Protein AF-A0A392V955-F1 (afdb_monomer)

Structure (mmCIF, N/CA/C/O backbone):
data_AF-A0A392V955-F1
#
_entry.id   AF-A0A392V955-F1
#
loop_
_atom_site.group_PDB
_atom_site.id
_atom_site.type_symbol
_atom_site.label_atom_id
_atom_site.label_alt_id
_atom_site.label_comp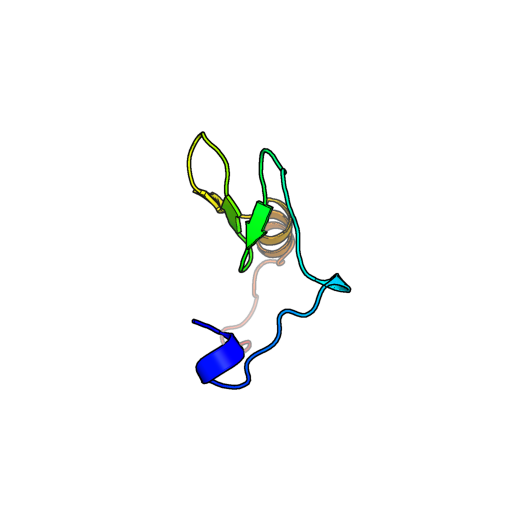_id
_atom_site.label_asym_id
_atom_site.label_entity_id
_atom_site.label_seq_id
_atom_site.pdbx_PDB_ins_code
_atom_site.Cartn_x
_atom_site.Cartn_y
_atom_site.Cartn_z
_atom_site.occupancy
_atom_site.B_iso_or_equiv
_atom_site.auth_seq_id
_atom_site.auth_comp_id
_atom_site.auth_asym_id
_atom_site.auth_atom_id
_atom_site.pdbx_PDB_model_num
ATOM 1 N N . MET A 1 1 ? -8.471 -10.239 16.754 1.00 76.56 1 MET A N 1
ATOM 2 C CA . MET A 1 1 ? -8.665 -8.996 15.957 1.00 76.56 1 MET A CA 1
ATOM 3 C C . MET A 1 1 ? -7.638 -7.921 16.356 1.00 76.56 1 MET A C 1
ATOM 5 O O . MET A 1 1 ? -7.161 -7.979 17.480 1.00 76.56 1 MET A O 1
ATOM 9 N N . LEU A 1 2 ? -7.274 -6.946 15.500 1.00 92.81 2 LEU A N 1
ATOM 10 C CA . LEU A 1 2 ? -6.214 -5.934 15.779 1.00 92.81 2 LEU A CA 1
ATOM 11 C C . LEU A 1 2 ? -6.324 -5.260 17.166 1.00 92.81 2 LEU A C 1
ATOM 13 O O . LEU A 1 2 ? -5.321 -5.091 17.861 1.00 92.81 2 LEU A O 1
ATOM 17 N N . GLN A 1 3 ? -7.550 -4.962 17.601 1.00 92.50 3 GLN A N 1
ATOM 18 C CA . GLN A 1 3 ? -7.848 -4.346 18.897 1.00 92.50 3 GLN A CA 1
ATOM 19 C C . GLN A 1 3 ? -7.465 -5.221 20.105 1.00 92.50 3 GLN A C 1
ATOM 21 O O . GLN A 1 3 ? -6.975 -4.693 21.098 1.00 92.50 3 GLN A O 1
ATOM 26 N N . GLU A 1 4 ? -7.587 -6.551 20.022 1.00 96.62 4 GLU A N 1
ATOM 27 C CA . GLU A 1 4 ? -7.159 -7.472 21.096 1.00 96.62 4 GLU A CA 1
ATOM 28 C C . GLU A 1 4 ? -5.645 -7.411 21.332 1.00 96.62 4 GLU A C 1
ATOM 30 O O . GLU A 1 4 ? -5.164 -7.658 22.436 1.00 96.62 4 GLU A O 1
ATOM 35 N N . LYS A 1 5 ? -4.884 -7.070 20.286 1.00 96.19 5 LYS A N 1
ATOM 36 C CA . LYS A 1 5 ? -3.431 -6.877 20.345 1.00 96.19 5 LYS A CA 1
ATOM 37 C C . LYS A 1 5 ? -3.036 -5.418 20.586 1.00 96.19 5 LYS A C 1
ATOM 39 O O . LYS A 1 5 ? -1.849 -5.114 20.540 1.00 96.19 5 LYS A O 1
ATOM 44 N N . LYS A 1 6 ? -4.000 -4.525 20.854 1.00 94.38 6 LYS A N 1
ATOM 45 C CA . LYS A 1 6 ? -3.788 -3.075 21.020 1.00 94.38 6 LYS A CA 1
ATOM 46 C C . LYS A 1 6 ? -3.078 -2.431 19.816 1.00 94.38 6 LYS A C 1
ATOM 48 O O . LYS A 1 6 ? -2.307 -1.490 19.982 1.00 94.38 6 LYS A O 1
ATOM 53 N N . LEU A 1 7 ? -3.335 -2.946 18.611 1.00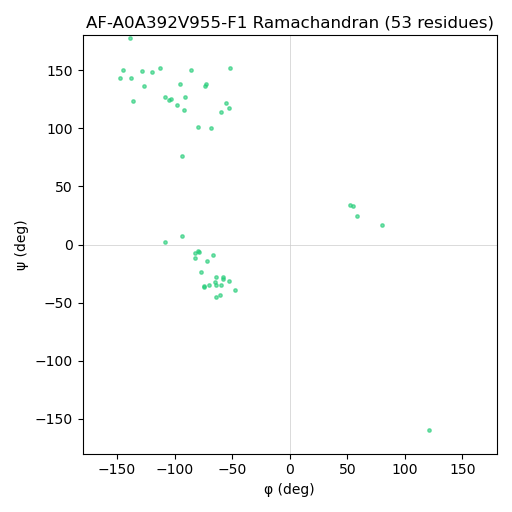 96.38 7 LEU A N 1
ATOM 54 C CA . LEU A 1 7 ? -2.864 -2.365 17.354 1.00 96.38 7 LEU A CA 1
ATOM 55 C C . LEU A 1 7 ? -3.958 -1.476 16.758 1.00 96.38 7 LEU A C 1
ATOM 57 O O . LEU A 1 7 ? -5.131 -1.856 16.735 1.00 96.38 7 LEU A O 1
ATOM 61 N N . TYR A 1 8 ? -3.560 -0.317 16.238 1.00 94.25 8 TYR A N 1
ATOM 62 C CA . TYR A 1 8 ? -4.460 0.671 15.646 1.00 94.25 8 TYR A CA 1
ATOM 63 C C . TYR A 1 8 ? -3.980 1.030 14.244 1.00 94.25 8 TYR A C 1
ATOM 65 O O . TYR A 1 8 ? -2.787 1.229 14.018 1.00 94.25 8 TYR A O 1
ATOM 73 N N . ALA A 1 9 ? -4.915 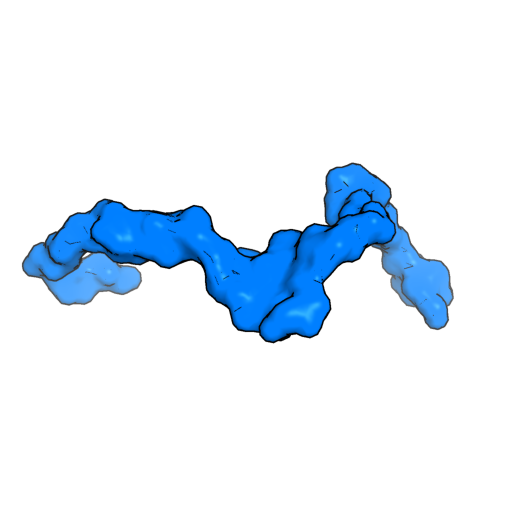1.105 13.301 1.00 92.88 9 ALA A N 1
ATOM 74 C CA . ALA A 1 9 ? -4.616 1.551 11.951 1.00 92.88 9 ALA A CA 1
ATOM 75 C C . ALA A 1 9 ? -4.382 3.066 11.947 1.00 92.88 9 ALA A C 1
ATOM 77 O O . ALA A 1 9 ? -5.135 3.825 12.559 1.00 92.88 9 ALA A O 1
ATOM 78 N N . ASN A 1 10 ? -3.347 3.510 11.239 1.00 94.69 10 ASN A N 1
ATOM 79 C CA . ASN A 1 10 ? -3.153 4.927 10.986 1.00 94.69 10 ASN A CA 1
ATOM 80 C C . ASN A 1 10 ? -4.075 5.358 9.840 1.00 94.69 10 ASN A C 1
ATOM 82 O O . ASN A 1 10 ? -3.754 5.124 8.678 1.00 94.69 10 ASN A O 1
ATOM 86 N N . LEU A 1 11 ? -5.196 6.001 10.177 1.00 92.88 11 LEU A N 1
ATOM 87 C CA . LEU A 1 11 ? -6.223 6.396 9.209 1.00 92.88 11 LEU A CA 1
ATOM 88 C C . LEU A 1 11 ? -5.695 7.304 8.092 1.00 92.88 11 LEU A C 1
ATOM 90 O O . LEU A 1 11 ? -6.198 7.212 6.979 1.00 92.88 11 LEU A O 1
ATOM 94 N N . SER A 1 12 ? -4.667 8.127 8.338 1.00 95.12 12 SER A N 1
ATOM 95 C CA . SER A 1 12 ? -4.091 8.982 7.286 1.00 95.12 12 SER A CA 1
ATOM 96 C C . SER A 1 12 ? -3.291 8.209 6.235 1.00 95.12 12 SER A C 1
ATOM 98 O O . SER A 1 12 ? -2.985 8.755 5.181 1.00 95.12 12 SER A O 1
ATOM 100 N N . LYS A 1 13 ? -2.950 6.947 6.518 1.00 90.69 13 LYS A N 1
ATOM 101 C CA . LYS A 1 13 ? -2.253 6.031 5.605 1.00 90.69 13 LYS A CA 1
ATOM 102 C C . LYS A 1 13 ? -3.158 4.916 5.081 1.00 90.69 13 LYS A C 1
ATOM 104 O O . LYS A 1 13 ? -2.673 4.012 4.408 1.00 90.69 13 LYS A O 1
ATOM 109 N N . CYS A 1 14 ? -4.438 4.914 5.449 1.00 92.50 14 CYS A N 1
ATOM 110 C CA . CYS A 1 14 ? -5.362 3.883 5.013 1.00 92.50 14 CYS A CA 1
ATOM 111 C C . CYS A 1 14 ? -6.050 4.294 3.715 1.00 92.50 14 CYS A C 1
ATOM 113 O O . CYS A 1 14 ? -6.691 5.338 3.636 1.00 92.50 14 CYS A O 1
ATOM 115 N N . GLU A 1 15 ? -5.973 3.414 2.729 1.00 92.31 15 GLU A N 1
ATOM 116 C CA . GLU A 1 15 ? -6.641 3.551 1.445 1.00 92.31 15 GLU A CA 1
ATOM 117 C C . GLU A 1 15 ? -7.786 2.538 1.384 1.00 92.31 15 GLU A C 1
ATOM 119 O O . GLU A 1 15 ? -7.589 1.347 1.633 1.00 92.31 15 GLU A O 1
ATOM 124 N N . PHE A 1 16 ? -9.000 3.000 1.081 1.00 92.25 16 PHE A N 1
ATOM 125 C CA . PHE A 1 16 ? -10.188 2.149 1.035 1.00 92.25 16 PHE A CA 1
ATOM 126 C C . PHE A 1 16 ? -10.934 2.331 -0.283 1.00 92.25 16 PHE A C 1
ATOM 128 O O . PHE A 1 16 ? -10.950 3.419 -0.851 1.00 92.25 16 PHE A O 1
ATOM 135 N N . TRP A 1 17 ? -11.599 1.264 -0.736 1.00 92.25 17 TRP A N 1
ATOM 136 C CA . TRP A 1 17 ? -12.468 1.269 -1.922 1.00 92.25 17 TRP A CA 1
ATOM 137 C C . TRP A 1 17 ? -11.782 1.682 -3.238 1.00 92.25 17 TRP A C 1
ATOM 139 O O . TRP A 1 17 ? -12.452 2.108 -4.179 1.00 92.25 17 TRP A O 1
ATOM 149 N N . LEU A 1 18 ? -10.460 1.521 -3.336 1.00 93.50 18 LEU A N 1
ATOM 150 C CA . LEU A 1 18 ? -9.705 1.784 -4.560 1.00 93.50 18 LEU A CA 1
ATOM 151 C C . LEU A 1 18 ? -9.696 0.560 -5.488 1.00 93.50 18 LEU A C 1
ATOM 153 O O . LEU A 1 18 ? -9.769 -0.586 -5.044 1.00 93.50 18 LEU A O 1
ATOM 157 N N . LYS A 1 19 ? -9.609 0.804 -6.801 1.00 93.50 19 LYS A N 1
ATOM 158 C CA . LYS A 1 19 ? -9.456 -0.257 -7.818 1.00 93.50 19 LYS A CA 1
ATOM 159 C C . LYS A 1 19 ? -8.024 -0.794 -7.890 1.00 93.50 19 LYS A C 1
ATOM 161 O O . LYS A 1 19 ? -7.820 -1.922 -8.341 1.00 93.50 19 LYS A O 1
ATOM 166 N N . GLU A 1 20 ? -7.074 0.023 -7.457 1.00 93.56 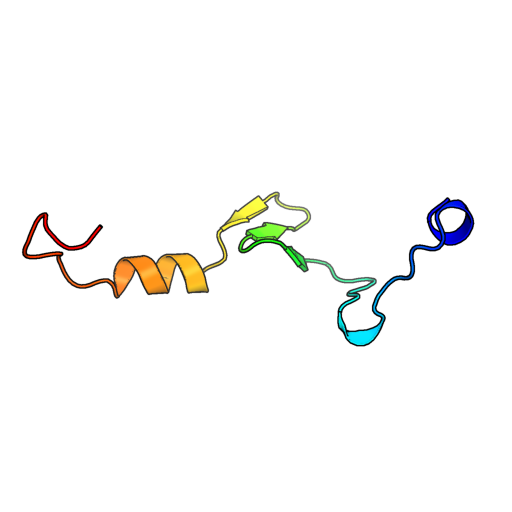20 GLU A N 1
ATOM 167 C CA . GLU A 1 20 ? -5.650 -0.263 -7.373 1.00 93.56 20 GLU A CA 1
ATOM 168 C C . GLU A 1 20 ? -5.058 0.428 -6.141 1.00 93.56 20 GLU A C 1
ATOM 170 O O . GLU A 1 20 ? -5.584 1.453 -5.707 1.00 93.56 20 GLU A O 1
ATOM 175 N N . VAL A 1 21 ? -4.007 -0.149 -5.560 1.00 92.25 21 VAL A N 1
ATOM 176 C CA . VAL A 1 21 ? -3.321 0.390 -4.374 1.00 92.25 21 VAL A CA 1
ATOM 177 C C . VAL A 1 21 ? -1.812 0.260 -4.525 1.00 92.25 21 VAL A C 1
ATOM 179 O O . VAL A 1 21 ? -1.326 -0.750 -5.044 1.00 92.25 21 VAL A O 1
ATOM 182 N N . SER A 1 22 ? -1.072 1.253 -4.035 1.00 90.94 22 SER A N 1
ATOM 183 C CA . SER A 1 22 ? 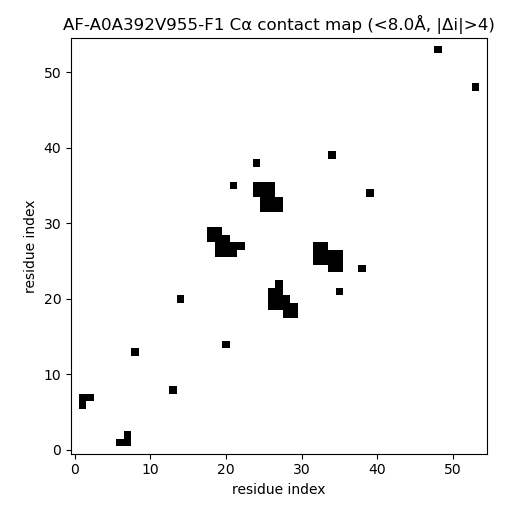0.389 1.202 -3.983 1.00 90.94 22 SER A CA 1
ATOM 184 C C . SER A 1 22 ? 0.841 0.624 -2.644 1.00 90.94 22 SER A C 1
ATOM 186 O O . SER A 1 22 ? 0.624 1.210 -1.587 1.00 90.94 22 SER A O 1
ATOM 188 N N . PHE A 1 23 ? 1.501 -0.532 -2.666 1.00 88.62 23 PHE A N 1
ATOM 189 C CA . PHE A 1 23 ? 1.968 -1.222 -1.467 1.00 88.62 23 PHE A CA 1
ATOM 190 C C . PHE A 1 23 ? 3.393 -1.743 -1.651 1.00 88.62 23 PHE A C 1
ATOM 192 O O . PHE A 1 23 ? 3.676 -2.500 -2.575 1.00 88.62 23 PHE A O 1
ATOM 199 N N . LEU A 1 24 ? 4.304 -1.334 -0.760 1.00 87.25 24 LEU A N 1
ATOM 200 C CA . LEU A 1 24 ? 5.719 -1.743 -0.758 1.00 87.25 24 LEU A CA 1
ATOM 201 C C . LEU A 1 24 ? 6.448 -1.544 -2.110 1.00 87.25 24 LEU A C 1
ATOM 203 O O . LEU A 1 24 ? 7.340 -2.312 -2.460 1.00 87.25 24 LEU A O 1
ATOM 207 N N . GLY A 1 25 ? 6.092 -0.500 -2.868 1.00 84.81 25 GLY A N 1
ATOM 208 C CA . GLY A 1 25 ? 6.681 -0.214 -4.187 1.00 84.81 25 GLY A CA 1
ATOM 209 C C . GLY A 1 25 ? 6.101 -1.048 -5.334 1.00 84.81 25 GLY A C 1
ATOM 210 O O . GLY A 1 25 ? 6.705 -1.138 -6.405 1.00 84.81 25 GLY A O 1
ATOM 211 N N . HIS A 1 26 ? 4.943 -1.664 -5.107 1.00 87.75 26 HIS A N 1
ATOM 212 C CA . HIS A 1 26 ? 4.157 -2.359 -6.113 1.00 87.75 26 HIS A CA 1
ATOM 213 C C . HIS A 1 26 ? 2.782 -1.721 -6.249 1.00 87.75 26 HIS A C 1
ATOM 215 O 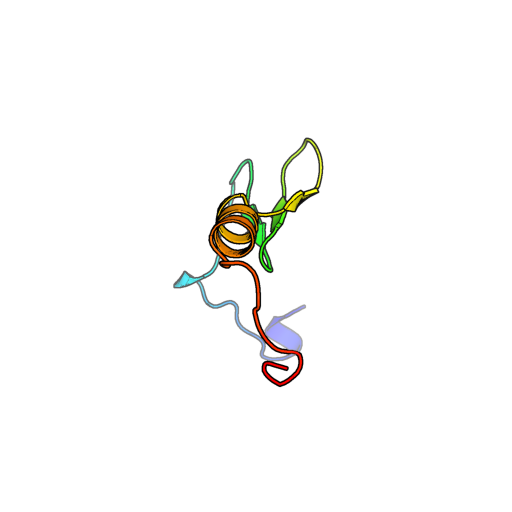O . HIS A 1 26 ? 2.213 -1.260 -5.263 1.00 87.75 26 HIS A O 1
ATOM 221 N N . VAL A 1 27 ? 2.227 -1.768 -7.454 1.00 91.75 27 VAL A N 1
ATOM 222 C CA . VAL A 1 27 ? 0.828 -1.439 -7.718 1.00 91.75 27 VAL A CA 1
ATOM 223 C C . VAL A 1 27 ? 0.046 -2.745 -7.780 1.00 91.75 27 VAL A C 1
ATOM 225 O O . VAL A 1 27 ? 0.333 -3.620 -8.599 1.00 91.75 27 VAL A O 1
ATOM 228 N N . ILE A 1 28 ? -0.933 -2.897 -6.893 1.00 92.44 28 ILE A N 1
ATOM 229 C CA . ILE A 1 28 ? -1.797 -4.076 -6.817 1.00 92.44 28 ILE A CA 1
ATOM 230 C C . ILE A 1 28 ? -3.140 -3.719 -7.440 1.00 92.44 28 ILE A C 1
ATOM 232 O O . ILE A 1 28 ? -3.788 -2.774 -7.001 1.00 92.44 28 ILE A O 1
ATOM 236 N N . SER A 1 29 ? -3.580 -4.493 -8.430 1.00 94.12 29 SER A N 1
ATOM 237 C CA . SER A 1 29 ? -4.860 -4.298 -9.116 1.00 94.12 29 SER A CA 1
ATOM 238 C C . SER A 1 29 ? -5.569 -5.632 -9.369 1.00 94.12 29 SER A C 1
ATOM 240 O O . SER A 1 29 ? -5.027 -6.711 -9.118 1.00 94.12 29 SER A O 1
ATOM 242 N N . ARG A 1 30 ? -6.780 -5.584 -9.943 1.00 92.31 30 ARG A N 1
ATOM 243 C CA . ARG A 1 30 ? -7.491 -6.791 -10.411 1.00 92.31 30 ARG A CA 1
ATOM 244 C C . ARG A 1 30 ? -6.686 -7.591 -11.448 1.00 92.31 30 ARG A C 1
ATOM 246 O O . ARG A 1 30 ? -6.874 -8.798 -11.547 1.00 92.31 30 ARG A O 1
ATOM 253 N N . GLY A 1 31 ? -5.823 -6.927 -12.219 1.00 91.62 31 GLY A N 1
ATOM 254 C CA . GLY A 1 31 ? -4.982 -7.559 -13.238 1.00 91.62 31 GLY A CA 1
ATOM 255 C C . GLY A 1 31 ? -3.730 -8.245 -12.687 1.00 91.62 31 GLY A C 1
ATOM 256 O O . GLY A 1 31 ? -3.024 -8.894 -13.452 1.00 91.62 31 GLY A O 1
ATOM 257 N N . GLY A 1 32 ? -3.451 -8.118 -11.386 1.00 89.94 32 GLY A N 1
ATOM 258 C CA . GLY A 1 32 ? -2.262 -8.671 -10.742 1.00 89.94 32 GLY A CA 1
ATOM 259 C C . GLY A 1 32 ? -1.397 -7.601 -10.076 1.00 89.94 32 GLY A C 1
ATOM 260 O O . GLY A 1 32 ? -1.864 -6.505 -9.757 1.00 89.94 32 GLY A O 1
ATOM 261 N N . ILE A 1 33 ? -0.131 -7.951 -9.844 1.00 90.94 33 ILE A N 1
ATOM 262 C CA . ILE A 1 33 ? 0.869 -7.113 -9.174 1.00 90.94 33 ILE A CA 1
ATOM 263 C C . ILE A 1 33 ? 1.827 -6.565 -10.233 1.00 90.94 33 ILE A C 1
ATOM 265 O O . ILE A 1 33 ? 2.452 -7.340 -10.956 1.00 90.94 33 ILE A O 1
ATOM 269 N N . ALA A 1 34 ? 1.965 -5.244 -10.300 1.00 86.69 34 ALA A N 1
ATOM 270 C CA . ALA A 1 34 ? 2.951 -4.558 -11.127 1.00 86.69 34 ALA A CA 1
ATOM 271 C C . ALA A 1 34 ? 3.997 -3.864 -10.244 1.00 86.69 34 ALA A C 1
ATOM 273 O O . ALA A 1 34 ? 3.723 -3.495 -9.102 1.00 86.69 34 ALA A O 1
ATOM 274 N N . VAL A 1 35 ? 5.216 -3.690 -10.754 1.00 79.75 35 VAL A N 1
ATOM 275 C CA . VAL A 1 35 ? 6.209 -2.815 -10.110 1.00 79.75 35 VAL A CA 1
ATOM 276 C C . VAL A 1 35 ? 5.785 -1.370 -10.341 1.00 79.75 35 VAL A C 1
ATOM 278 O O . VAL A 1 35 ? 5.344 -1.036 -11.439 1.00 79.75 35 VAL A O 1
ATOM 281 N N . ASP A 1 36 ? 5.906 -0.530 -9.3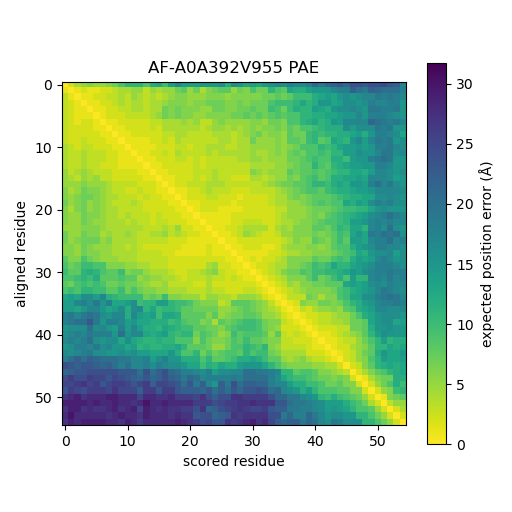13 1.00 77.00 36 ASP A N 1
ATOM 282 C CA . ASP A 1 36 ? 5.642 0.902 -9.441 1.00 77.00 36 ASP A CA 1
ATOM 283 C C . ASP A 1 36 ? 6.515 1.502 -10.566 1.00 77.00 36 ASP A C 1
ATOM 285 O O . ASP A 1 36 ? 7.749 1.407 -10.489 1.00 77.00 36 ASP A O 1
ATOM 289 N N . PRO A 1 37 ? 5.913 2.115 -11.605 1.00 73.12 37 PRO A N 1
ATOM 290 C CA . PRO A 1 37 ? 6.649 2.755 -12.692 1.00 73.12 37 PRO A CA 1
ATOM 291 C C . PRO A 1 37 ? 7.693 3.765 -12.202 1.00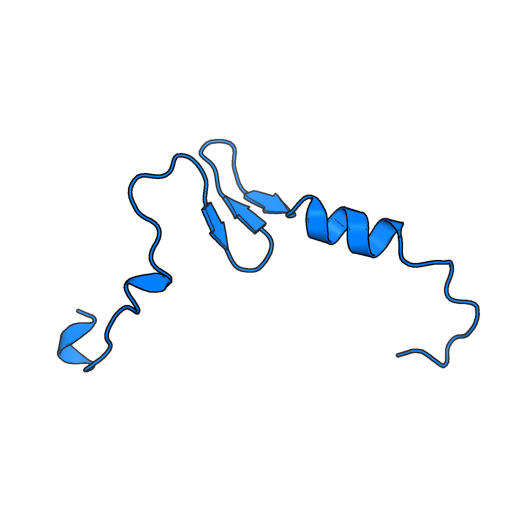 73.12 37 PRO A C 1
ATOM 293 O O . PRO A 1 37 ? 8.756 3.872 -12.808 1.00 73.12 37 PRO A O 1
ATOM 296 N N . ALA A 1 38 ? 7.455 4.443 -11.074 1.00 71.50 38 ALA A N 1
ATOM 297 C CA . ALA A 1 38 ? 8.411 5.388 -10.495 1.00 71.50 38 ALA A CA 1
ATOM 298 C C . ALA A 1 38 ? 9.711 4.708 -10.033 1.00 71.50 38 ALA A C 1
ATOM 300 O O . ALA A 1 38 ? 10.792 5.292 -10.114 1.00 71.50 38 ALA A O 1
ATOM 301 N N . LYS A 1 39 ? 9.631 3.451 -9.578 1.00 69.12 39 LYS A N 1
ATOM 302 C CA . LYS A 1 39 ? 10.809 2.670 -9.182 1.00 69.12 39 LYS A CA 1
ATOM 303 C C . LYS A 1 39 ? 11.594 2.188 -10.400 1.00 69.12 39 LYS A C 1
ATOM 305 O O . LYS A 1 39 ? 12.818 2.146 -10.351 1.00 69.12 39 LYS A O 1
ATOM 310 N N . VAL A 1 40 ? 10.894 1.844 -11.483 1.00 70.50 40 VAL A N 1
ATOM 311 C CA . VAL A 1 40 ? 11.522 1.499 -12.767 1.00 70.50 40 VAL A CA 1
ATOM 312 C C . VAL A 1 40 ? 12.255 2.714 -13.331 1.00 70.50 40 VAL A C 1
ATOM 314 O O . VAL A 1 40 ? 13.416 2.595 -13.706 1.00 70.50 40 VAL A O 1
ATOM 317 N N . GLU A 1 41 ? 11.624 3.888 -13.302 1.00 74.25 41 GLU A N 1
ATOM 318 C CA . GLU A 1 41 ? 12.238 5.140 -13.749 1.00 74.25 41 GLU A CA 1
ATOM 319 C C . GLU A 1 41 ? 13.488 5.484 -12.929 1.00 74.25 41 GLU A C 1
ATOM 321 O O . GLU A 1 41 ? 14.521 5.807 -13.500 1.00 74.25 41 GLU A O 1
ATOM 326 N N . ALA A 1 42 ? 13.453 5.329 -11.601 1.00 73.31 42 ALA A N 1
ATOM 327 C CA . ALA A 1 42 ? 14.627 5.562 -10.756 1.00 73.31 42 ALA A CA 1
ATOM 328 C C . ALA A 1 42 ? 15.821 4.651 -11.109 1.00 73.31 42 ALA A C 1
ATOM 330 O O . ALA A 1 42 ? 16.965 5.088 -11.026 1.00 73.31 42 ALA A O 1
ATOM 331 N N . VAL A 1 43 ? 15.565 3.402 -11.516 1.00 74.25 43 VAL A N 1
ATOM 332 C CA . VAL A 1 43 ? 16.611 2.474 -11.984 1.00 74.25 43 VAL A CA 1
ATOM 333 C C . VAL A 1 43 ? 17.092 2.838 -13.391 1.00 74.25 43 VAL A C 1
ATOM 335 O O . VAL A 1 43 ? 18.279 2.717 -13.666 1.00 74.25 43 VAL A O 1
ATOM 338 N N . LEU A 1 44 ? 16.211 3.305 -14.279 1.00 72.25 44 LEU A N 1
ATOM 339 C CA . LEU A 1 44 ? 16.592 3.740 -15.630 1.00 72.25 44 LEU A CA 1
ATOM 340 C C . LEU A 1 44 ? 17.395 5.049 -15.628 1.00 72.25 44 LEU A C 1
ATOM 342 O O . LEU A 1 44 ? 18.299 5.210 -16.443 1.00 72.25 44 LEU A O 1
ATOM 346 N N . GLN A 1 45 ? 17.086 5.965 -14.708 1.00 75.31 45 GLN A N 1
ATOM 347 C CA . GLN A 1 45 ? 17.830 7.212 -14.489 1.00 75.31 45 GLN A CA 1
ATOM 348 C C . GLN A 1 45 ? 19.115 7.001 -13.681 1.00 75.31 45 GLN A C 1
ATOM 350 O O . GLN A 1 45 ? 19.901 7.935 -13.513 1.00 75.31 45 GLN A O 1
ATOM 355 N N . TRP A 1 46 ? 19.341 5.786 -13.176 1.00 76.00 46 TRP A N 1
ATOM 356 C CA . TRP A 1 46 ? 20.610 5.423 -12.573 1.00 76.00 46 TRP A CA 1
ATOM 357 C C . TRP A 1 46 ? 21.656 5.381 -13.690 1.00 76.00 46 TRP A C 1
ATOM 359 O O . TRP A 1 46 ? 21.708 4.440 -14.482 1.00 76.00 46 TRP A O 1
ATOM 369 N N . GLY A 1 47 ? 22.452 6.448 -13.800 1.00 71.69 47 GLY A N 1
ATOM 370 C CA . GLY A 1 47 ? 23.573 6.506 -14.734 1.00 71.69 47 GLY A CA 1
ATOM 371 C C . GLY A 1 47 ? 24.479 5.285 -14.567 1.00 71.69 47 GLY A C 1
ATOM 372 O O . GLY A 1 47 ? 24.542 4.689 -13.494 1.00 71.69 47 GLY A O 1
ATOM 373 N N . THR A 1 48 ? 25.161 4.877 -15.635 1.00 69.62 48 THR A N 1
ATOM 374 C CA . THR A 1 48 ? 26.049 3.711 -15.601 1.00 69.62 48 THR A CA 1
ATOM 375 C C . THR A 1 48 ? 27.044 3.846 -14.446 1.00 69.62 48 THR A C 1
ATOM 377 O O . THR A 1 48 ? 27.840 4.779 -14.433 1.00 69.62 48 THR A O 1
ATOM 380 N N . LEU A 1 49 ? 26.989 2.930 -13.474 1.00 64.25 49 LEU A N 1
ATOM 381 C CA . LEU A 1 49 ? 27.950 2.876 -12.370 1.00 64.25 49 LEU A CA 1
ATOM 382 C C .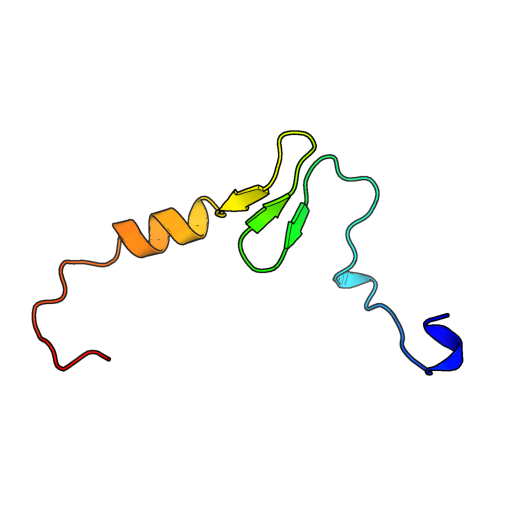 LEU A 1 49 ? 29.357 2.682 -12.954 1.00 64.25 49 LEU A C 1
ATOM 384 O O . LEU A 1 49 ? 29.639 1.649 -13.562 1.00 64.25 49 LEU A O 1
ATOM 388 N N . GLU A 1 50 ? 30.234 3.674 -12.793 1.00 65.12 50 GLU A N 1
ATOM 389 C CA . GLU A 1 50 ? 31.597 3.646 -13.346 1.00 65.12 50 GLU A CA 1
ATOM 390 C C . GLU A 1 50 ? 32.588 2.868 -12.463 1.00 65.12 50 GLU A C 1
ATOM 392 O O . GLU A 1 50 ? 33.701 2.569 -12.896 1.00 65.12 50 GLU A O 1
ATOM 397 N N . SER A 1 51 ? 32.209 2.510 -11.229 1.00 59.62 51 SER A N 1
ATOM 398 C CA . SER A 1 51 ? 33.111 1.846 -10.285 1.00 59.62 51 SER A CA 1
ATOM 399 C C . SER A 1 51 ? 32.402 0.867 -9.349 1.00 59.62 51 SER A C 1
ATOM 401 O O . SER A 1 51 ? 31.314 1.124 -8.846 1.00 59.62 51 SER A O 1
ATOM 403 N N . VAL A 1 52 ? 33.086 -0.241 -9.050 1.00 61.88 52 VAL A N 1
ATOM 404 C CA . VAL A 1 52 ? 32.650 -1.333 -8.155 1.00 61.88 52 VAL A CA 1
ATOM 405 C C . VAL A 1 52 ? 32.545 -0.891 -6.681 1.00 61.88 52 VAL A C 1
ATOM 407 O O . VAL A 1 52 ? 32.033 -1.630 -5.847 1.00 61.88 52 VAL A O 1
ATOM 410 N N . THR A 1 53 ? 33.018 0.310 -6.337 1.00 64.19 53 THR A N 1
ATOM 411 C CA . THR A 1 53 ? 33.062 0.816 -4.953 1.00 64.19 53 THR A CA 1
ATOM 412 C C . THR A 1 53 ? 31.751 1.417 -4.439 1.00 64.19 53 THR A C 1
ATOM 414 O O . THR A 1 53 ? 31.675 1.740 -3.258 1.00 64.19 53 THR A O 1
ATOM 417 N N . GLU A 1 54 ? 30.735 1.584 -5.284 1.00 57.38 54 GLU A N 1
ATOM 418 C CA . GLU A 1 54 ? 29.407 2.050 -4.866 1.00 57.38 54 GLU A CA 1
ATOM 419 C C . GLU A 1 54 ? 28.495 0.848 -4.570 1.00 57.38 54 GLU A C 1
ATOM 421 O O . GLU A 1 54 ? 27.651 0.472 -5.382 1.00 57.38 54 GLU A O 1
ATOM 426 N N . ILE A 1 55 ? 28.701 0.213 -3.409 1.00 51.38 55 ILE A N 1
ATOM 427 C CA . ILE A 1 55 ? 27.762 -0.746 -2.797 1.00 51.38 55 ILE A CA 1
ATOM 428 C C . ILE A 1 55 ? 27.579 -0.382 -1.326 1.00 51.38 55 ILE A C 1
ATOM 430 O O . ILE A 1 55 ? 28.611 -0.212 -0.636 1.00 51.38 55 ILE A O 1
#

Radius of gyration: 17.73 Å; Cα contacts (8 Å, |Δi|>4): 33; chains: 1; bounding box: 46×18×37 Å

Foldseek 3Di:
DCVVVVHDDDPVPDDPPDQWDQDPQWIQHPVGIHGNVVVVVVVVPPPPDPDPPPD

pLDDT: mean 83.07, std 12.15, range [51.38, 96.62]

Organism: NCBI:txid97028

Sequence (55 aa):
MLQEKKLYANLSKCEFWLKEVSFLGHVISRGGIAVDPAKVEAVLQWGTLESVTEI

Mean predicted aligned error: 9.64 Å

Nearest PDB structures (foldseek):
  4ol8-assembly1_A  TM=8.178E-01  e=7.495E-01  Saccharomyces cerevisiae
  7o24-assembly1_A  TM=8.491E-01  e=1.215E+00  White-tufted-ear marmoset simian foamy virus
  7o0g-assembly1_A  TM=7.308E-01  e=1.839E+00  White-tufted-ear marmoset simian foamy virus
  7o0h-assembly1_A  TM=8.346E-01  e=3.668E+00  White-tufted-ear marmoset simian foamy virus

InterPro domains:
  IPR043128 Reverse transcriptase/Diguanylate cyclase domain [G3DSA:3.30.70.270] (1-35)
  IPR043502 DNA/RNA polymerase superfamily [SSF56672] (2-55)

Solvent-accessible surface area (backbone atoms only — not comparable to full-atom values): 3782 Å² total; per-residue (Å²): 111,58,67,82,73,74,50,76,83,60,69,95,77,61,84,76,95,61,79,55,49,82,54,99,68,24,35,40,40,90,94,44,80,43,73,32,66,69,60,54,48,57,58,69,68,49,68,82,82,89,56,93,80,81,120

Secondary structure (DSSP, 8-state):
-GGGGT----GGG---S-SEEEETTEEEETTEEEE-HHHHHHHHTS-----TT--